Protein AF-Q8C2P1-F1 (afdb_monomer_lite)

InterPro domains:
  IPR001132 SMAD domain [PF03166] (6-40)
  IPR001132 SMAD domain [PS51076] (1-64)
  IPR008984 SMAD/FHA domain superfamily [SSF49879] (2-55)
  IPR013790 SMAD/Dwarfins [PTHR13703] (1-64)
  IPR017855 SMAD-like domain superfamily [G3DSA:2.60.200.10] (1-64)

Secondary structure (DSSP, 8-state):
-GGGGGGGGEEEEESSS--STTSS--SGGGSSSEEEEE-HHHHHHHHHHHHHS-S-SSPPPS--

pLDDT: mean 92.95, std 5.34, range [71.38, 98.38]

Sequence (64 aa):
AVYQLTRMCTIRMSFVKGWGAEYRRQTVTSTPCWIELHLNGPLQWLDKVLTQMGSPSVRCSSMS

Foldseek 3Di:
DLVCCQVVQKDKAAPPADEPPPHPHPDPVPGPGIDIDGNVVSVVVSVVVVVPPDDDPDDDDPPD

Structure (mmCIF, N/CA/C/O backbone):
data_AF-Q8C2P1-F1
#
_entry.id   AF-Q8C2P1-F1
#
loop_
_atom_site.group_PDB
_atom_site.id
_atom_site.type_symbol
_atom_site.label_atom_id
_atom_site.label_alt_id
_atom_site.label_comp_id
_atom_site.label_asym_id
_atom_site.label_entity_id
_atom_site.label_seq_id
_atom_site.pdbx_PDB_ins_code
_atom_site.Cartn_x
_atom_site.Cartn_y
_atom_site.Cartn_z
_atom_site.occupancy
_atom_site.B_iso_or_equiv
_atom_site.auth_seq_id
_atom_site.auth_comp_id
_atom_site.auth_asym_id
_atom_site.auth_atom_id
_atom_site.pdbx_PDB_model_num
ATOM 1 N N . ALA A 1 1 ? -8.678 -4.083 14.233 1.00 76.19 1 ALA A N 1
ATOM 2 C CA . ALA A 1 1 ? -9.195 -4.465 12.900 1.00 76.19 1 ALA A CA 1
ATOM 3 C C . ALA A 1 1 ? -9.349 -3.249 11.987 1.00 76.19 1 ALA A C 1
ATOM 5 O O . ALA A 1 1 ? -8.676 -3.202 10.970 1.00 76.19 1 ALA A O 1
ATOM 6 N N . VAL A 1 2 ? -10.136 -2.235 12.367 1.00 85.88 2 VAL A N 1
ATOM 7 C CA . VAL A 1 2 ? -10.427 -1.062 11.513 1.00 85.88 2 VAL A CA 1
ATOM 8 C C . VAL A 1 2 ? -9.184 -0.248 11.118 1.00 85.88 2 VAL A C 1
ATOM 10 O O . VAL A 1 2 ? -9.084 0.166 9.973 1.00 85.88 2 VAL A O 1
ATOM 13 N N . TYR A 1 3 ? -8.170 -0.122 11.986 1.00 85.81 3 TYR A N 1
ATOM 14 C CA . TYR A 1 3 ? -6.888 0.515 11.624 1.00 85.81 3 TYR A CA 1
ATOM 15 C C . TYR A 1 3 ? -6.178 -0.146 10.421 1.00 85.81 3 TYR A C 1
ATOM 17 O O . TYR A 1 3 ? -5.425 0.506 9.708 1.00 85.81 3 TYR A O 1
ATOM 25 N N . GLN A 1 4 ? -6.433 -1.431 10.136 1.00 88.44 4 GLN A N 1
ATOM 26 C CA . GLN A 1 4 ? -5.864 -2.089 8.951 1.00 88.44 4 GLN A CA 1
ATOM 27 C C . GLN A 1 4 ? -6.467 -1.565 7.637 1.00 88.44 4 GLN A C 1
ATOM 29 O O . GLN A 1 4 ? -5.835 -1.708 6.592 1.00 88.44 4 GLN A O 1
ATOM 34 N N . LEU A 1 5 ? -7.638 -0.909 7.672 1.00 89.94 5 LEU A N 1
ATOM 35 C CA . LEU A 1 5 ? -8.256 -0.287 6.495 1.00 89.94 5 LEU A CA 1
ATOM 36 C C . LEU A 1 5 ? -7.431 0.874 5.937 1.00 89.94 5 LEU A C 1
ATOM 38 O O . LEU A 1 5 ? -7.584 1.207 4.765 1.00 89.94 5 LEU A O 1
ATOM 42 N N . THR A 1 6 ? -6.501 1.438 6.712 1.00 90.19 6 THR A N 1
ATOM 43 C CA . THR A 1 6 ? -5.550 2.436 6.202 1.00 90.19 6 THR A CA 1
ATOM 44 C C . THR A 1 6 ? -4.798 1.892 4.987 1.00 90.19 6 THR A C 1
ATOM 46 O O . THR A 1 6 ? -4.573 2.618 4.026 1.00 90.19 6 THR A O 1
ATOM 49 N N . ARG A 1 7 ? -4.510 0.580 4.960 1.00 89.44 7 ARG A N 1
ATOM 50 C CA . ARG A 1 7 ? -3.853 -0.085 3.823 1.00 89.44 7 ARG A CA 1
ATOM 51 C C . ARG A 1 7 ? -4.696 -0.088 2.546 1.00 89.44 7 ARG A C 1
ATOM 53 O O . ARG A 1 7 ? -4.126 -0.158 1.468 1.00 89.44 7 ARG A O 1
ATOM 60 N N . MET A 1 8 ? -6.022 0.004 2.655 1.00 92.75 8 MET A N 1
ATOM 61 C CA . MET A 1 8 ? -6.934 0.102 1.505 1.00 92.75 8 MET A CA 1
ATOM 62 C C . MET A 1 8 ? -6.977 1.517 0.919 1.00 92.75 8 MET A C 1
ATOM 64 O O . MET A 1 8 ? -7.391 1.700 -0.221 1.00 92.75 8 MET A O 1
ATOM 68 N N . CYS A 1 9 ? -6.551 2.522 1.689 1.00 95.75 9 CYS A N 1
ATOM 69 C CA . CYS A 1 9 ? -6.500 3.911 1.242 1.00 95.75 9 CYS A CA 1
ATOM 70 C C . CYS A 1 9 ? -5.174 4.264 0.549 1.00 95.75 9 CYS A C 1
ATOM 72 O O . CYS A 1 9 ? -4.978 5.410 0.141 1.00 95.75 9 CYS A O 1
ATOM 74 N N . THR A 1 10 ? -4.276 3.287 0.422 1.00 96.31 10 THR A N 1
ATOM 75 C CA . THR A 1 10 ? -2.971 3.431 -0.212 1.00 96.31 10 THR A CA 1
ATOM 76 C C . THR A 1 10 ? -2.886 2.506 -1.416 1.00 96.31 10 THR A C 1
ATOM 78 O O . THR A 1 10 ? -3.089 1.299 -1.302 1.00 96.31 10 THR A O 1
ATOM 81 N N . ILE A 1 11 ? -2.530 3.059 -2.570 1.00 96.69 11 ILE A N 1
ATOM 82 C CA . ILE A 1 11 ? -2.252 2.290 -3.784 1.00 96.69 11 ILE A CA 1
ATOM 83 C C . ILE A 1 11 ? -0.760 2.405 -4.074 1.00 96.69 11 ILE A C 1
ATOM 85 O O . ILE A 1 11 ? -0.200 3.497 -4.054 1.00 96.69 11 ILE A O 1
ATOM 89 N N . ARG A 1 12 ? -0.103 1.283 -4.368 1.00 97.81 12 ARG A N 1
ATOM 90 C CA . ARG A 1 12 ? 1.294 1.270 -4.816 1.00 97.81 12 ARG A CA 1
ATOM 91 C C . ARG A 1 12 ? 1.357 0.809 -6.256 1.00 97.81 12 ARG A C 1
ATOM 93 O O . ARG A 1 12 ? 0.734 -0.191 -6.599 1.00 97.81 12 ARG A O 1
ATOM 100 N N . MET A 1 13 ? 2.108 1.530 -7.080 1.00 96.69 13 MET A N 1
ATOM 101 C CA . MET A 1 13 ? 2.270 1.235 -8.503 1.00 96.69 13 MET A CA 1
ATOM 102 C C . MET A 1 13 ? 3.745 1.327 -8.880 1.00 96.69 13 MET A C 1
ATOM 104 O O . MET A 1 13 ? 4.391 2.331 -8.596 1.00 96.69 13 MET A O 1
ATOM 108 N N . SER A 1 14 ? 4.280 0.298 -9.534 1.00 97.50 14 SER A N 1
ATOM 109 C CA . SER A 1 14 ? 5.635 0.306 -10.095 1.00 97.50 14 SER A CA 1
ATOM 110 C C . SER A 1 14 ? 5.617 0.682 -11.569 1.00 97.50 14 SER A C 1
ATOM 112 O O . SER A 1 14 ? 4.718 0.258 -12.297 1.00 97.50 14 SER A O 1
ATOM 114 N N . PHE A 1 15 ? 6.667 1.343 -12.044 1.00 97.00 15 PHE A N 1
ATOM 115 C CA . PHE A 1 15 ? 6.868 1.577 -13.470 1.00 97.00 15 PHE A CA 1
ATOM 116 C C . PHE A 1 15 ? 7.840 0.543 -14.045 1.00 97.00 15 PHE A C 1
ATOM 118 O O . PHE A 1 15 ? 8.853 0.210 -13.432 1.00 97.00 15 PHE A O 1
ATOM 125 N N . VAL A 1 16 ? 7.543 0.043 -15.249 1.00 96.94 16 VAL A N 1
ATOM 126 C CA . VAL A 1 16 ? 8.376 -0.881 -16.050 1.00 96.94 16 VAL A CA 1
ATOM 127 C C . VAL A 1 16 ? 8.567 -2.293 -15.467 1.00 96.94 16 VAL A C 1
ATOM 129 O O . VAL A 1 16 ? 8.545 -3.263 -16.223 1.00 96.94 16 VAL A O 1
ATOM 132 N N . LYS A 1 17 ? 8.791 -2.457 -14.158 1.00 96.19 17 LYS A N 1
ATOM 133 C CA . LYS A 1 17 ? 9.113 -3.748 -13.522 1.00 96.19 17 LYS A CA 1
ATOM 134 C C . LYS A 1 17 ? 8.065 -4.131 -12.479 1.00 96.19 17 LYS A C 1
ATOM 136 O O . LYS A 1 17 ? 7.985 -3.472 -11.455 1.00 96.19 17 LYS A O 1
ATOM 141 N N . GLY A 1 18 ? 7.349 -5.235 -12.705 1.00 95.62 18 GLY A N 1
ATOM 142 C CA . GLY A 1 18 ? 6.368 -5.774 -11.755 1.00 95.62 18 GLY A CA 1
ATOM 143 C C . GLY A 1 18 ? 6.973 -6.452 -10.516 1.00 95.62 18 GLY A C 1
ATOM 144 O O . GLY A 1 18 ? 8.170 -6.774 -10.475 1.00 95.62 18 GLY A O 1
ATOM 145 N N . TRP A 1 19 ? 6.117 -6.667 -9.513 1.00 97.56 19 TRP A N 1
ATOM 146 C CA . TRP A 1 19 ? 6.393 -7.377 -8.261 1.00 97.56 19 TRP A CA 1
ATOM 147 C C . TRP A 1 19 ? 5.174 -8.218 -7.835 1.00 97.56 19 TRP A C 1
ATOM 149 O O . TRP A 1 19 ? 4.061 -7.960 -8.289 1.00 97.56 19 TRP A O 1
ATOM 159 N N . GLY A 1 20 ? 5.373 -9.204 -6.959 1.00 96.56 20 GLY A N 1
ATOM 160 C CA . GLY A 1 20 ? 4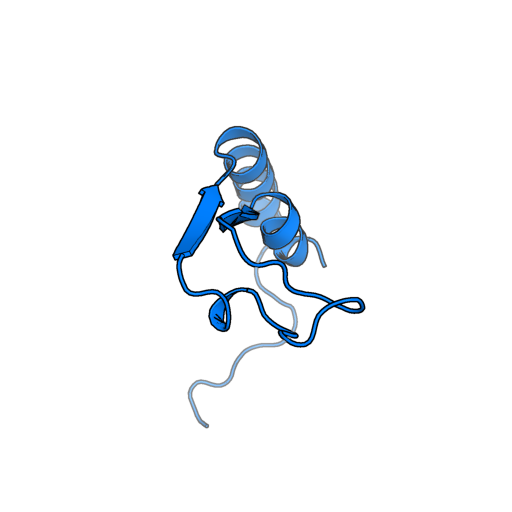.321 -10.080 -6.428 1.00 96.56 20 GLY A CA 1
ATOM 161 C C . GLY A 1 20 ? 4.568 -11.557 -6.732 1.00 96.56 20 GLY A C 1
ATOM 162 O O . GLY A 1 20 ? 5.660 -11.924 -7.160 1.00 96.56 20 GLY A O 1
ATOM 163 N N . ALA A 1 21 ? 3.546 -12.391 -6.518 1.00 96.12 21 ALA A N 1
ATOM 164 C CA . ALA A 1 21 ? 3.640 -13.853 -6.619 1.00 96.12 21 ALA A CA 1
ATOM 165 C C . ALA A 1 21 ? 4.226 -14.338 -7.959 1.00 96.12 21 ALA A C 1
ATOM 167 O O . ALA A 1 21 ? 5.069 -15.228 -7.977 1.00 96.12 21 ALA A O 1
ATOM 168 N N . GLU A 1 22 ? 3.865 -13.673 -9.058 1.00 95.88 22 GLU A N 1
ATOM 169 C CA . GLU A 1 22 ? 4.277 -14.044 -10.419 1.00 95.88 22 GLU A CA 1
ATOM 170 C C . GLU A 1 22 ? 5.584 -13.379 -10.884 1.00 95.88 22 GLU A C 1
ATOM 172 O O . GLU A 1 22 ? 5.965 -13.462 -12.051 1.00 95.88 22 GLU A O 1
ATOM 177 N N . TYR A 1 23 ? 6.290 -12.675 -9.996 1.00 96.25 23 TYR A N 1
ATOM 178 C CA . TYR A 1 23 ? 7.507 -11.942 -10.336 1.00 96.25 23 TYR A CA 1
ATOM 179 C C . TYR A 1 23 ? 8.679 -12.359 -9.450 1.00 96.25 23 TYR A C 1
ATOM 181 O O . TYR A 1 23 ? 8.535 -12.672 -8.274 1.00 96.25 23 TYR A O 1
ATOM 189 N N . ARG A 1 24 ? 9.906 -12.239 -9.976 1.00 96.38 24 ARG A N 1
ATOM 190 C CA . ARG A 1 24 ? 11.132 -12.410 -9.170 1.00 96.38 24 ARG A CA 1
ATOM 191 C C . ARG A 1 24 ? 11.178 -11.459 -7.962 1.00 96.38 24 ARG A C 1
ATOM 193 O O . ARG A 1 24 ? 11.774 -11.782 -6.940 1.00 96.38 24 ARG A O 1
ATOM 200 N N . ARG A 1 25 ? 10.597 -10.264 -8.094 1.00 97.06 25 ARG A N 1
ATOM 201 C CA . ARG A 1 25 ? 10.541 -9.245 -7.038 1.00 97.06 25 ARG A CA 1
ATOM 202 C C . ARG A 1 25 ? 9.322 -9.502 -6.163 1.00 97.06 25 ARG A C 1
ATOM 204 O O . ARG A 1 25 ? 8.206 -9.371 -6.645 1.00 97.06 25 ARG A O 1
ATOM 211 N N . GLN A 1 26 ? 9.533 -9.810 -4.888 1.00 97.12 26 GLN A N 1
ATOM 212 C CA . GLN A 1 26 ? 8.431 -10.095 -3.959 1.00 97.12 26 GLN A CA 1
ATOM 213 C C . GLN A 1 26 ? 7.823 -8.829 -3.340 1.00 97.12 26 GLN A C 1
ATOM 215 O O . GLN A 1 26 ? 6.653 -8.812 -2.968 1.00 97.12 26 GLN A O 1
ATOM 220 N N . THR A 1 27 ? 8.584 -7.733 -3.278 1.00 97.00 27 THR A N 1
ATOM 221 C CA . THR A 1 27 ? 8.124 -6.453 -2.724 1.00 97.00 27 THR A CA 1
ATOM 222 C C . THR A 1 27 ? 8.275 -5.321 -3.733 1.00 97.00 27 THR A C 1
ATOM 224 O O . THR A 1 27 ? 9.199 -5.308 -4.548 1.00 97.00 27 THR A O 1
ATOM 227 N N . VAL A 1 28 ? 7.398 -4.320 -3.636 1.00 96.94 28 VAL A N 1
ATOM 228 C CA . VAL A 1 28 ? 7.455 -3.107 -4.469 1.00 96.94 28 VAL A CA 1
ATOM 229 C C . VAL A 1 28 ? 8.764 -2.328 -4.285 1.00 96.94 28 VAL A C 1
ATOM 231 O O . VAL A 1 28 ? 9.283 -1.774 -5.246 1.00 96.94 28 VAL A O 1
ATOM 234 N N . THR A 1 29 ? 9.372 -2.372 -3.092 1.00 97.31 29 THR A N 1
ATOM 235 C CA . THR A 1 29 ? 10.675 -1.746 -2.794 1.00 97.31 29 THR A CA 1
ATOM 236 C C . THR A 1 29 ? 11.841 -2.372 -3.562 1.00 97.31 29 THR A C 1
ATOM 238 O O . THR A 1 29 ? 12.914 -1.786 -3.628 1.00 97.31 29 THR A O 1
ATOM 241 N N . SER A 1 30 ? 11.632 -3.542 -4.172 1.00 97.50 30 SER A N 1
ATOM 242 C CA . SER A 1 30 ? 12.601 -4.182 -5.069 1.00 97.50 30 SER A CA 1
ATOM 243 C C . SER A 1 30 ? 12.488 -3.685 -6.523 1.00 97.50 30 SER A C 1
ATOM 245 O O . SER A 1 30 ? 13.258 -4.114 -7.392 1.00 97.50 30 SER A O 1
ATOM 247 N N . THR A 1 31 ? 11.496 -2.842 -6.833 1.00 97.25 31 THR A N 1
ATOM 248 C CA . THR A 1 31 ? 11.320 -2.214 -8.152 1.00 97.25 31 THR A CA 1
ATOM 249 C C . THR A 1 31 ? 12.122 -0.904 -8.219 1.00 97.25 31 THR A C 1
ATOM 251 O O . THR A 1 31 ? 12.220 -0.203 -7.214 1.00 97.25 31 THR A O 1
ATOM 254 N N . PRO A 1 32 ? 12.735 -0.565 -9.369 1.00 96.62 32 PRO A N 1
ATOM 255 C CA . PRO A 1 32 ? 13.645 0.581 -9.471 1.00 96.62 32 PRO A CA 1
ATOM 256 C C . PRO A 1 32 ? 12.930 1.938 -9.396 1.00 96.62 32 PRO A C 1
ATOM 258 O O . PRO A 1 32 ? 13.536 2.931 -9.011 1.00 96.62 32 PRO A O 1
ATOM 261 N N . CYS A 1 33 ? 11.653 1.988 -9.773 1.00 97.19 33 CYS A N 1
ATOM 262 C CA . CYS A 1 33 ? 10.830 3.187 -9.737 1.00 97.19 33 CYS A CA 1
ATOM 263 C C . CYS A 1 33 ? 9.371 2.805 -9.468 1.00 97.19 33 CYS A C 1
ATOM 265 O O . CYS A 1 33 ? 8.792 1.949 -10.142 1.00 97.19 33 CYS A O 1
ATOM 267 N N . TRP A 1 34 ? 8.771 3.445 -8.471 1.00 98.38 34 TRP A N 1
ATOM 268 C CA . TRP A 1 34 ? 7.391 3.223 -8.059 1.00 98.38 34 TRP A CA 1
ATOM 269 C C . TRP A 1 34 ? 6.857 4.462 -7.345 1.00 98.38 34 TRP A C 1
ATOM 271 O O . TRP A 1 34 ? 7.626 5.312 -6.898 1.00 98.38 34 TRP A O 1
ATOM 281 N N . ILE A 1 35 ? 5.537 4.559 -7.261 1.00 97.69 35 ILE A N 1
ATOM 282 C CA . ILE A 1 35 ? 4.829 5.609 -6.535 1.00 97.69 35 ILE A CA 1
ATOM 283 C C . ILE A 1 35 ? 3.878 5.000 -5.514 1.00 97.69 35 ILE A C 1
ATOM 285 O O . ILE A 1 35 ? 3.356 3.893 -5.688 1.00 97.69 35 ILE A O 1
ATOM 289 N N . GLU A 1 36 ? 3.641 5.767 -4.461 1.00 98.00 36 GLU A N 1
ATOM 290 C CA . GLU A 1 36 ? 2.603 5.528 -3.472 1.00 98.00 36 GLU A CA 1
ATOM 291 C C . GLU A 1 36 ? 1.551 6.627 -3.608 1.00 98.00 36 GLU A C 1
ATOM 293 O O . GLU A 1 36 ? 1.874 7.814 -3.571 1.00 98.00 36 GLU A O 1
ATOM 298 N N . LEU A 1 37 ? 0.297 6.234 -3.802 1.00 96.62 37 LEU A N 1
ATOM 299 C CA . LEU A 1 37 ? -0.834 7.142 -3.886 1.00 96.62 37 LEU A CA 1
ATOM 300 C C . LEU A 1 37 ? -1.658 7.020 -2.611 1.00 96.62 37 LEU A C 1
ATOM 302 O O . LEU A 1 37 ? -2.060 5.919 -2.233 1.00 96.62 37 LEU A O 1
ATOM 306 N N . HIS A 1 38 ? -1.955 8.160 -1.996 1.00 96.75 38 HIS A N 1
ATOM 307 C CA . HIS A 1 38 ? -2.828 8.256 -0.833 1.00 96.75 38 HIS A CA 1
ATOM 308 C C . HIS A 1 38 ? -4.191 8.815 -1.236 1.00 96.75 38 HIS A C 1
ATOM 310 O O . HIS A 1 38 ? -4.295 9.893 -1.823 1.00 96.75 38 HIS A O 1
ATOM 316 N N . LEU A 1 39 ? -5.251 8.073 -0.918 1.00 96.69 39 LEU A N 1
ATOM 317 C CA . LEU A 1 39 ? -6.625 8.461 -1.209 1.00 96.69 39 LEU A CA 1
ATOM 318 C C . LEU A 1 39 ? -7.186 9.293 -0.052 1.00 96.69 39 LEU A C 1
ATOM 320 O O . LEU A 1 39 ? -7.673 8.754 0.942 1.00 96.69 39 LEU A O 1
ATOM 324 N N . ASN A 1 40 ? -7.147 10.617 -0.199 1.00 95.00 40 ASN A N 1
ATOM 325 C CA . ASN A 1 40 ? -7.539 11.548 0.865 1.00 95.00 40 ASN A CA 1
ATOM 326 C C . ASN A 1 40 ? -8.996 11.378 1.331 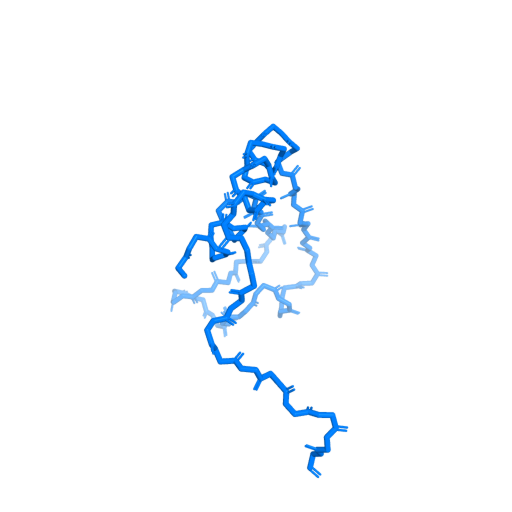1.00 95.00 40 ASN A C 1
ATOM 328 O O . ASN A 1 40 ? -9.254 11.441 2.526 1.00 95.00 40 ASN A O 1
ATOM 332 N N . GLY A 1 41 ? -9.945 11.132 0.420 1.00 95.69 41 GLY A N 1
ATOM 333 C CA . GLY A 1 41 ? -11.361 10.944 0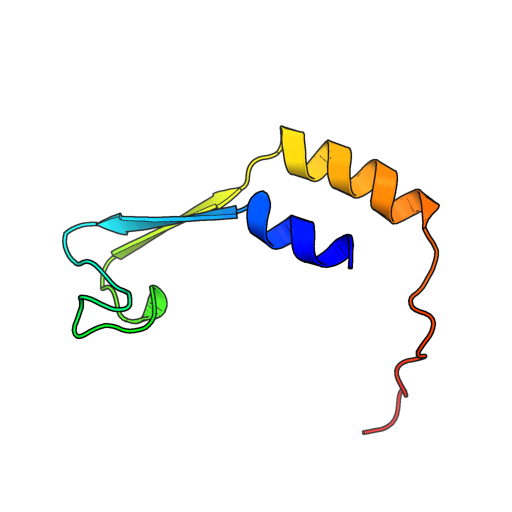.777 1.00 95.69 41 GLY A CA 1
ATOM 334 C C . GLY A 1 41 ? -11.592 9.745 1.714 1.00 95.69 41 GLY A C 1
ATOM 335 O O . GLY A 1 41 ? -12.082 9.934 2.828 1.00 95.69 41 GLY A O 1
ATOM 336 N N . PRO A 1 42 ? -11.201 8.519 1.313 1.00 94.19 42 PRO A N 1
ATOM 337 C CA . PRO A 1 42 ? -11.233 7.343 2.181 1.00 94.19 42 PRO A CA 1
ATOM 338 C C . PRO A 1 42 ? -10.453 7.517 3.490 1.00 94.19 42 PRO A C 1
ATOM 340 O O . PRO A 1 42 ? -10.960 7.129 4.541 1.00 94.19 42 PRO A O 1
ATOM 343 N N . LEU A 1 43 ? -9.270 8.149 3.453 1.00 93.81 43 LEU A N 1
ATOM 344 C CA . LEU A 1 43 ? -8.484 8.432 4.661 1.00 93.81 43 LEU A CA 1
ATOM 345 C C . LEU A 1 43 ? -9.242 9.329 5.642 1.00 93.81 43 LEU A C 1
ATOM 347 O O . LEU A 1 43 ? -9.285 9.022 6.827 1.00 93.81 43 LEU A O 1
ATOM 351 N N . GLN A 1 44 ? -9.877 10.400 5.163 1.00 94.75 44 GLN A N 1
ATOM 352 C CA . GLN A 1 44 ? -10.671 11.296 6.009 1.00 94.75 44 GLN A CA 1
ATOM 353 C C . GLN A 1 44 ? -11.883 10.594 6.623 1.00 94.75 44 GLN A C 1
ATOM 355 O O . GLN A 1 44 ? -12.246 10.863 7.767 1.00 94.75 44 GLN A O 1
ATOM 360 N N . TRP A 1 45 ? -12.541 9.711 5.871 1.00 93.31 45 TRP A N 1
ATOM 361 C CA . TRP A 1 45 ? -13.659 8.943 6.412 1.00 93.31 45 TRP A CA 1
ATOM 362 C C . TRP A 1 45 ? -13.187 7.958 7.485 1.00 93.31 45 TRP A C 1
ATOM 364 O O . TRP A 1 45 ? -13.787 7.873 8.554 1.00 93.31 45 TRP A O 1
ATOM 374 N N . LEU A 1 46 ? -12.076 7.267 7.224 1.00 93.75 46 LEU A N 1
ATOM 375 C CA . LEU A 1 46 ? -11.468 6.350 8.177 1.00 93.75 46 LEU A CA 1
ATOM 376 C C . LEU A 1 46 ? -11.012 7.068 9.454 1.00 93.75 46 LEU A C 1
ATOM 378 O O . LEU A 1 46 ? -11.229 6.542 10.543 1.00 93.75 46 LEU A O 1
ATOM 382 N N . ASP A 1 47 ? -10.434 8.263 9.330 1.00 93.12 47 ASP A N 1
ATOM 383 C CA . ASP A 1 47 ? -10.003 9.093 10.458 1.00 93.12 47 ASP A CA 1
ATOM 384 C C . ASP A 1 47 ? -11.165 9.375 11.418 1.00 93.12 47 ASP A C 1
ATOM 386 O O . ASP A 1 47 ? -11.079 9.045 12.599 1.00 93.12 47 ASP A O 1
ATOM 390 N N . LYS A 1 48 ? -12.315 9.824 10.893 1.00 93.19 48 LYS A N 1
ATOM 391 C CA . LYS A 1 48 ? -13.527 10.070 11.697 1.00 93.19 48 LYS A CA 1
ATOM 392 C C . LYS A 1 48 ? -13.981 8.843 12.487 1.00 93.19 48 LYS A C 1
ATOM 394 O O . LYS A 1 48 ? -14.413 8.975 13.629 1.00 93.19 48 LYS A O 1
ATOM 399 N N . VAL A 1 49 ? -13.894 7.656 11.885 1.00 92.69 49 VAL A N 1
ATOM 400 C CA . VAL A 1 49 ? -14.254 6.396 12.551 1.00 92.69 49 VAL A CA 1
ATOM 401 C C . VAL A 1 49 ? -13.217 6.047 13.623 1.00 92.69 49 VAL A C 1
ATOM 403 O O . VAL A 1 49 ? -13.584 5.677 14.737 1.00 92.69 49 VAL A O 1
ATOM 406 N N . LEU A 1 50 ? -11.922 6.193 13.322 1.00 91.00 50 LEU A N 1
ATOM 407 C CA . LEU A 1 50 ? -10.825 5.910 14.254 1.00 91.00 50 LEU A CA 1
ATOM 408 C C . LEU A 1 50 ? -10.869 6.801 15.494 1.00 91.00 50 LEU A C 1
ATOM 410 O O . LEU A 1 50 ? -10.698 6.285 16.598 1.00 91.00 50 LEU A O 1
ATOM 414 N N . THR A 1 51 ? -11.165 8.095 15.344 1.00 90.88 51 THR A N 1
ATOM 415 C CA . THR A 1 51 ? -11.266 9.024 16.480 1.00 90.88 51 THR A CA 1
ATOM 416 C C . THR A 1 51 ? -12.338 8.595 17.489 1.00 90.88 51 THR A C 1
ATOM 418 O O . THR A 1 51 ? -12.200 8.854 18.682 1.00 90.88 51 THR A O 1
ATOM 421 N N . GLN A 1 52 ? -13.391 7.905 17.041 1.00 92.00 52 GLN A N 1
ATOM 422 C CA . GLN A 1 52 ? -14.502 7.470 17.894 1.00 92.00 52 GLN A CA 1
ATOM 423 C C . GLN A 1 52 ? -14.275 6.108 18.572 1.00 92.00 52 GLN A C 1
ATOM 425 O O . GLN A 1 52 ? -15.007 5.763 19.496 1.00 92.00 52 GLN A O 1
ATOM 430 N N . MET A 1 53 ? -13.276 5.324 18.149 1.00 88.50 53 MET A N 1
ATOM 431 C CA . MET A 1 53 ? -13.078 3.945 18.628 1.00 88.50 53 MET A CA 1
ATOM 432 C C . MET A 1 53 ? -12.177 3.805 19.866 1.00 88.50 53 MET A C 1
ATOM 434 O O . MET A 1 53 ? -12.037 2.696 20.380 1.00 88.50 53 MET A O 1
ATOM 438 N N . GLY A 1 54 ? -11.587 4.893 20.370 1.00 85.56 54 GLY A N 1
AT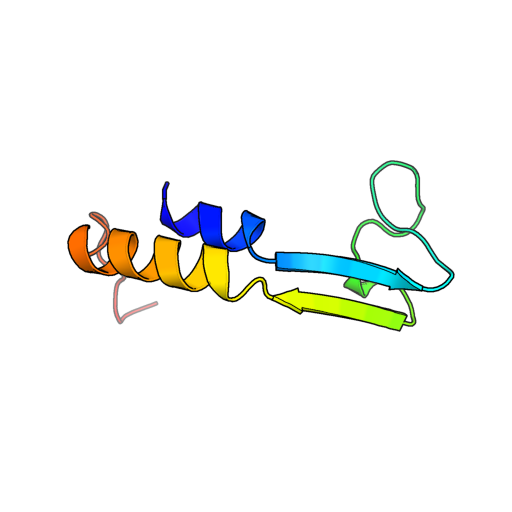OM 439 C CA . GLY A 1 54 ? -10.710 4.853 21.546 1.00 85.56 54 GLY A CA 1
ATOM 440 C C . GLY A 1 54 ? -9.374 4.134 21.302 1.00 85.56 54 GLY A C 1
ATOM 441 O O . GLY A 1 54 ? -8.972 3.880 20.165 1.00 85.56 54 GLY A O 1
ATOM 442 N N . SER A 1 55 ? -8.639 3.847 22.379 1.00 87.56 55 SER A N 1
ATOM 443 C CA . SER A 1 55 ? -7.317 3.217 22.302 1.00 87.56 55 SER A CA 1
ATOM 444 C C . SER A 1 55 ? -7.392 1.689 22.147 1.00 87.56 55 SER A C 1
ATOM 446 O O . SER A 1 55 ? -8.385 1.063 22.526 1.00 87.56 55 SER A O 1
ATOM 448 N N . PRO A 1 56 ? -6.336 1.049 21.606 1.00 88.81 56 PRO A N 1
ATOM 449 C CA . PRO A 1 56 ? -6.235 -0.408 21.583 1.00 88.81 56 PRO A CA 1
ATOM 450 C C . PRO A 1 56 ? -6.344 -1.019 22.990 1.00 88.81 56 PRO A C 1
ATOM 452 O O . PRO A 1 56 ? -5.838 -0.457 23.960 1.00 88.81 56 PRO A O 1
ATOM 455 N N . SER A 1 57 ? -6.953 -2.205 23.091 1.00 86.62 57 SER A N 1
ATOM 456 C CA . SER A 1 57 ? -7.141 -2.920 24.365 1.00 86.62 57 SER A CA 1
ATOM 457 C C . SER A 1 57 ? -5.827 -3.353 25.021 1.00 86.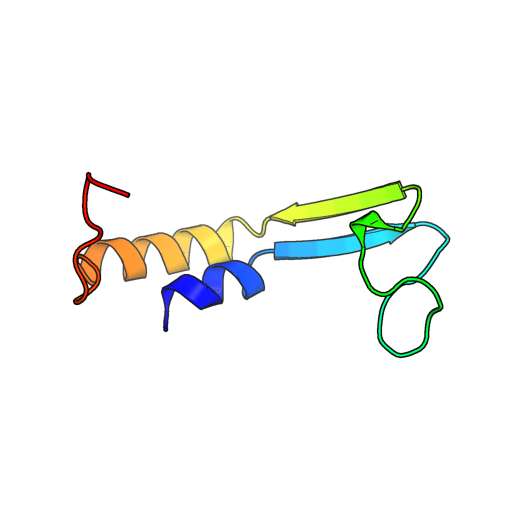62 57 SER A C 1
ATOM 459 O O . SER A 1 57 ? -5.725 -3.399 26.246 1.00 86.62 57 SER A O 1
ATOM 461 N N . VAL A 1 58 ? -4.810 -3.659 24.213 1.00 89.38 58 VAL A N 1
ATOM 462 C CA . VAL A 1 58 ? -3.463 -3.983 24.689 1.00 8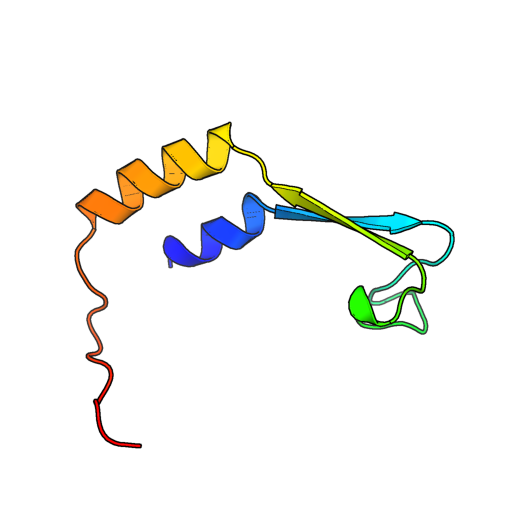9.38 58 VAL A CA 1
ATOM 463 C C . VAL A 1 58 ? -2.668 -2.690 24.815 1.00 89.38 58 VAL A C 1
ATOM 465 O O . VAL A 1 58 ? -2.438 -1.989 23.828 1.00 89.38 58 VAL A O 1
ATOM 468 N N . ARG A 1 59 ? -2.229 -2.385 26.039 1.00 85.94 59 ARG A N 1
ATOM 469 C CA . ARG A 1 59 ? -1.335 -1.255 26.300 1.00 85.94 59 ARG A CA 1
ATOM 470 C C . ARG A 1 59 ? 0.083 -1.610 25.862 1.00 85.94 59 ARG A C 1
ATOM 472 O O . ARG A 1 59 ? 0.597 -2.662 26.229 1.00 85.94 59 ARG A O 1
ATOM 479 N N . CYS A 1 60 ? 0.702 -0.722 25.092 1.00 88.56 60 CYS A N 1
ATOM 480 C CA . CYS A 1 60 ? 2.117 -0.821 24.752 1.00 88.56 60 CYS A CA 1
ATOM 481 C C . CYS A 1 60 ? 2.953 -0.436 25.983 1.00 88.56 60 CYS A C 1
ATOM 483 O O . CYS A 1 60 ? 2.658 0.582 26.616 1.00 88.56 60 CYS A O 1
ATOM 485 N N . SER A 1 61 ? 3.954 -1.239 26.348 1.00 90.12 61 SER A N 1
ATOM 486 C CA . SER A 1 61 ? 4.886 -0.886 27.421 1.00 90.12 61 SER A CA 1
ATOM 487 C C . SER A 1 61 ? 5.837 0.216 26.955 1.00 90.12 61 SER A C 1
ATOM 489 O O . SER A 1 61 ? 6.241 0.262 25.797 1.00 90.12 61 SER A O 1
ATOM 491 N N . SER A 1 62 ? 6.220 1.107 27.869 1.00 90.50 62 SER A N 1
ATOM 492 C CA . SER A 1 62 ? 7.275 2.103 27.630 1.00 90.50 62 SER A CA 1
ATOM 493 C C . SER A 1 62 ? 8.689 1.547 27.838 1.00 90.50 62 SER A C 1
ATOM 495 O O . SER A 1 62 ? 9.660 2.264 27.627 1.00 90.50 62 SER A O 1
ATOM 497 N N . MET A 1 63 ? 8.793 0.285 28.263 1.00 80.62 63 MET A N 1
ATOM 498 C CA . MET A 1 63 ? 10.036 -0.465 28.430 1.00 80.62 63 MET A CA 1
ATOM 499 C C . MET A 1 63 ? 10.036 -1.628 27.437 1.00 80.62 63 MET A C 1
ATOM 501 O O . MET A 1 63 ? 9.005 -2.292 27.278 1.00 80.62 63 MET A O 1
ATOM 505 N N . SER A 1 64 ? 11.172 -1.827 26.772 1.00 71.38 64 SER A N 1
ATOM 506 C CA . SER A 1 64 ? 11.421 -2.838 25.736 1.00 71.38 64 SER A CA 1
ATOM 507 C C . SER A 1 64 ? 12.337 -3.940 26.235 1.00 71.38 64 SER A C 1
ATOM 509 O O . SER A 1 64 ? 13.358 -3.565 26.856 1.00 71.38 64 SER A O 1
#

Radius of gyration: 16.47 Å; chains: 1; bounding box: 28×26×44 Å

Organism: Mus musculus (NCBI:txid10090)